Protein AF-A0A060WI69-F1 (afdb_monomer_lite)

Foldseek 3Di:
DDPDDPQDLLNVLLVLQVVQVVPPPQKHFLVCQLVSCVVSVHDRPPPPPSVVVCCQQCVVPPRMGGSVSVCCVPPVPVVVVVCPPPVVVVVVVVVVVVVVVVVDDQKDKDWDFQPDPVSCPVVDTDIWIKMKGQPVDDDPVQDDDDAPVNVVCCVVRVRIGIGTPDPDDGHDD

pLDDT: mean 79.45, std 14.18, range [36.69, 94.31]

Organism: Oncorhynchus mykiss (NCBI:txid8022)

Sequence (173 aa):
MCLVAPESPSEQARRVFQTFDPEDNGFIPDSLLEEVMKALDLVSEPEYYVSLMKSKLDPEGLGIVLLAPFLLEFFPDQTGTLWQGTMAEEWESERQRERKDTGIPDSFPVYHYNGLKQSNHNERVEYVQGTALVLGLEDPMVRTDDTPVKRCLQTKWPYIELLWNTDRSPSLN

InterPro domains:
  IPR011992 EF-hand domain pair [SSF47473] (7-70)
  IPR039785 Deubiquitinating enzyme MINDY-3/4 [PTHR12473] (4-172)

Radius of gyration: 25.39 Å; chains: 1; bounding box: 58×46×64 Å

Secondary structure (DSSP, 8-state):
----PPPPHHHHHHHHHHHT-TT--SEEEGGGHHHHHHHTT----TTTHHHHHHHHH-TT--SEEEHHHHHHHH-HHHHHHHIIIIIHHHHHHHHHHHHHHTT--SEEEEEEE--STTT-TTSS--EEEEEEEE-SS--GGG-----HHHHHHHTT-TTEEEEESSSSPPPP-

Structure (mmCIF, N/CA/C/O backbone):
data_AF-A0A060WI69-F1
#
_entry.id   AF-A0A060WI69-F1
#
loop_
_atom_site.group_PDB
_atom_site.id
_atom_site.type_symbol
_atom_site.label_atom_id
_atom_site.label_alt_id
_atom_site.label_comp_id
_atom_site.label_asym_id
_atom_site.label_entity_id
_atom_site.label_seq_id
_atom_site.pdbx_PDB_ins_code
_atom_site.Cartn_x
_atom_site.Cartn_y
_atom_site.Cartn_z
_atom_site.occupancy
_atom_site.B_iso_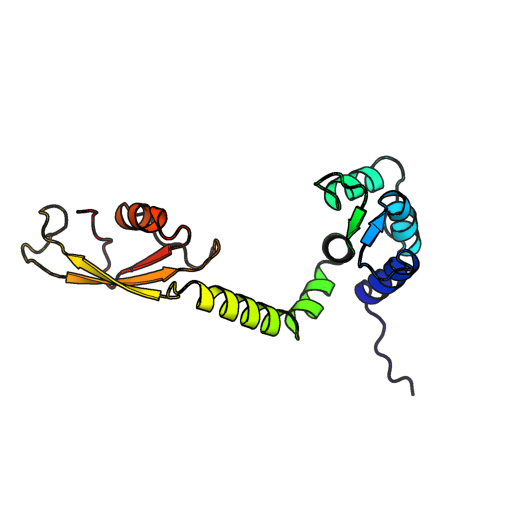or_equiv
_atom_site.auth_seq_id
_atom_site.auth_comp_id
_atom_site.auth_asym_id
_atom_site.auth_atom_id
_atom_site.pdbx_PDB_model_num
ATOM 1 N N . MET A 1 1 ? -22.178 -33.577 27.569 1.00 36.69 1 MET A N 1
ATOM 2 C CA . MET A 1 1 ? -21.157 -33.374 26.522 1.00 36.69 1 MET A CA 1
ATOM 3 C C . MET A 1 1 ? -21.429 -32.012 25.907 1.00 36.69 1 MET A C 1
ATOM 5 O O . MET A 1 1 ? -22.490 -31.856 25.323 1.00 36.69 1 MET A O 1
ATOM 9 N N . CYS A 1 2 ? -20.562 -31.020 26.131 1.00 42.59 2 CYS A N 1
ATOM 10 C CA . CYS A 1 2 ? -20.697 -29.689 25.529 1.00 42.59 2 CYS A CA 1
ATOM 11 C C . CYS A 1 2 ? -19.874 -29.654 24.238 1.00 42.59 2 CYS A C 1
ATOM 13 O O . CYS A 1 2 ? -18.663 -29.839 24.285 1.00 42.59 2 CYS A O 1
ATOM 15 N N . LEU A 1 3 ? -20.546 -29.461 23.103 1.00 50.91 3 LEU A N 1
ATOM 16 C CA . LEU A 1 3 ? -19.960 -29.310 21.765 1.00 50.91 3 LEU A CA 1
ATOM 17 C C . LEU A 1 3 ? -19.771 -27.823 21.430 1.00 50.91 3 LEU A C 1
ATOM 19 O O . LEU A 1 3 ? -20.176 -27.367 20.368 1.00 50.91 3 LEU A O 1
ATOM 23 N N . VAL A 1 4 ? -19.235 -27.044 22.366 1.00 45.97 4 VAL A N 1
ATOM 24 C CA . VAL A 1 4 ? -19.003 -25.613 22.152 1.00 45.97 4 VAL A CA 1
ATOM 25 C C . VAL A 1 4 ? -17.554 -25.349 22.519 1.00 45.97 4 VAL A C 1
ATOM 27 O O . VAL A 1 4 ? -17.163 -25.542 23.671 1.00 45.97 4 VAL A O 1
ATOM 30 N N . ALA A 1 5 ? -16.745 -25.009 21.514 1.00 54.88 5 ALA A N 1
ATOM 31 C CA . ALA A 1 5 ? -15.417 -24.463 21.747 1.00 54.88 5 ALA A CA 1
ATOM 32 C C . ALA A 1 5 ? -15.561 -23.182 22.591 1.00 54.88 5 ALA A C 1
ATOM 34 O O . ALA A 1 5 ? -16.569 -22.490 22.448 1.00 54.88 5 ALA A O 1
ATOM 35 N N . PRO A 1 6 ? -14.625 -22.880 23.505 1.00 64.00 6 PRO A N 1
ATOM 36 C CA . PRO A 1 6 ? -14.682 -21.627 24.249 1.00 64.00 6 PRO A CA 1
ATOM 37 C C . PRO A 1 6 ? -14.687 -20.451 23.262 1.00 64.00 6 PRO A C 1
ATOM 39 O O . PRO A 1 6 ? -13.866 -20.428 22.348 1.00 64.00 6 PRO A O 1
ATOM 42 N N . GLU A 1 7 ? -15.629 -19.524 23.448 1.00 70.69 7 GLU A N 1
ATOM 43 C CA . GLU A 1 7 ? -15.751 -18.288 22.663 1.00 70.69 7 GLU A CA 1
ATOM 44 C C . GLU A 1 7 ? -14.415 -17.534 22.695 1.00 70.69 7 GLU A C 1
ATOM 46 O O . GLU A 1 7 ? -13.802 -17.394 23.761 1.00 70.69 7 GLU A O 1
ATOM 51 N N . SER A 1 8 ? -13.931 -17.086 21.536 1.00 81.12 8 SER A N 1
ATOM 52 C CA . SER A 1 8 ? -12.710 -16.285 21.493 1.00 81.12 8 SER A CA 1
ATOM 53 C C . SER A 1 8 ? -12.961 -14.891 22.091 1.00 81.12 8 SER A C 1
ATOM 55 O O . SER A 1 8 ? -14.077 -14.368 22.027 1.00 81.12 8 SER A O 1
ATOM 57 N N . PRO A 1 9 ? -11.930 -14.223 22.637 1.00 82.62 9 PRO A N 1
ATOM 58 C CA . PRO A 1 9 ? -12.046 -12.827 23.060 1.00 82.62 9 PRO A CA 1
ATOM 59 C C . PRO A 1 9 ? -12.609 -11.883 21.980 1.00 82.62 9 PRO A C 1
ATOM 61 O O . PRO A 1 9 ? -13.381 -10.985 22.308 1.00 82.62 9 PRO A O 1
ATOM 64 N N . SER A 1 10 ? -12.304 -12.107 20.697 1.00 82.25 10 SER A N 1
ATOM 65 C CA . SER A 1 10 ? -12.863 -11.344 19.572 1.00 82.25 10 SER A CA 1
ATOM 66 C C . SER A 1 10 ? -14.343 -11.639 19.303 1.00 82.25 10 SER A C 1
ATOM 68 O O . SER A 1 10 ? -15.093 -10.724 18.959 1.00 82.25 10 SER A O 1
ATOM 70 N N . GLU A 1 11 ? -14.792 -12.883 19.483 1.00 84.75 11 GLU A N 1
ATOM 71 C CA . GLU A 1 11 ? -16.206 -13.262 19.381 1.00 84.75 11 GLU A CA 1
ATOM 72 C C . GLU A 1 11 ? -17.018 -12.634 20.519 1.00 84.75 11 GLU A C 1
ATOM 74 O O . GLU A 1 11 ? -18.055 -12.014 20.267 1.00 84.75 11 GLU A O 1
ATOM 79 N N . GLN A 1 12 ? -16.486 -12.672 21.747 1.00 88.12 12 GLN A N 1
ATOM 80 C CA . GLN A 1 12 ? -17.074 -11.972 22.889 1.00 88.12 12 GLN A CA 1
ATOM 81 C C . GLN A 1 12 ? -17.138 -10.460 22.630 1.00 88.12 12 GLN A C 1
ATOM 83 O O . GLN A 1 12 ? -18.179 -9.843 22.866 1.00 88.12 12 GLN A O 1
ATOM 88 N N . ALA A 1 13 ? -16.059 -9.866 22.111 1.00 88.69 13 ALA A N 1
ATOM 89 C CA . ALA A 1 13 ? -16.002 -8.454 21.747 1.00 88.69 13 ALA A CA 1
ATOM 90 C C . ALA A 1 13 ? -17.060 -8.068 20.720 1.00 88.69 13 ALA A C 1
ATOM 92 O O . ALA A 1 13 ? -17.783 -7.093 20.922 1.00 88.69 13 ALA A O 1
ATOM 93 N N . ARG A 1 14 ? -17.218 -8.873 19.668 1.00 88.50 14 ARG A N 1
ATOM 94 C CA . ARG A 1 14 ? -18.261 -8.683 18.662 1.00 88.50 14 ARG A CA 1
ATOM 95 C C . ARG A 1 14 ? -19.657 -8.769 19.269 1.00 88.50 14 ARG A C 1
ATOM 97 O O . ARG A 1 14 ? -20.479 -7.902 18.993 1.00 88.50 14 ARG A O 1
ATOM 104 N N . ARG A 1 15 ? -19.924 -9.769 20.112 1.00 89.12 15 ARG A N 1
ATOM 105 C CA . ARG A 1 15 ? -21.232 -9.933 20.762 1.00 89.12 15 ARG A CA 1
ATOM 106 C C . ARG A 1 15 ? -21.571 -8.748 21.663 1.00 89.12 15 ARG A C 1
ATOM 108 O O . ARG A 1 15 ? -22.701 -8.261 21.644 1.00 89.12 15 ARG A O 1
ATOM 115 N N . VAL A 1 16 ? -20.606 -8.289 22.461 1.00 91.69 16 VAL A N 1
ATOM 116 C CA . VAL A 1 16 ? -20.798 -7.113 23.315 1.00 91.69 16 VAL A CA 1
ATOM 117 C C . VAL A 1 16 ? -21.054 -5.893 22.446 1.00 91.69 16 VAL A C 1
ATOM 119 O O . VAL A 1 16 ? -22.060 -5.236 22.660 1.00 91.69 16 VAL A O 1
ATOM 122 N N . PHE A 1 17 ? -20.238 -5.646 21.421 1.00 92.12 17 PHE A N 1
ATOM 123 C CA . PHE A 1 17 ? -20.415 -4.522 20.500 1.00 92.12 17 PHE A CA 1
ATOM 124 C C . PHE A 1 17 ? -21.802 -4.522 19.837 1.00 92.12 17 PHE A C 1
ATOM 126 O O . PHE A 1 17 ? -22.483 -3.503 19.849 1.00 92.12 17 PHE A O 1
ATOM 133 N N . GLN A 1 18 ? -22.271 -5.677 19.353 1.00 90.06 18 GLN A N 1
ATOM 134 C CA . GLN A 1 18 ? -23.611 -5.837 18.768 1.00 90.06 18 GLN A CA 1
ATOM 135 C C . GLN A 1 18 ? -24.747 -5.559 19.763 1.00 90.06 18 GLN A C 1
ATOM 137 O O . GLN A 1 18 ? -25.842 -5.189 19.361 1.00 90.06 18 GLN A O 1
ATOM 142 N N . THR A 1 19 ? -24.505 -5.676 21.072 1.00 92.38 19 THR A N 1
ATOM 143 C CA . THR A 1 19 ? -25.503 -5.284 22.085 1.00 92.38 19 THR A CA 1
ATOM 144 C C . THR A 1 19 ? -25.741 -3.765 22.093 1.00 92.38 19 THR A C 1
ATOM 146 O O . THR A 1 19 ? -26.809 -3.317 22.506 1.00 92.38 19 THR A O 1
ATOM 149 N N . PHE A 1 20 ? -24.776 -2.977 21.604 1.00 91.25 20 PHE A N 1
ATOM 150 C CA . PHE A 1 20 ? -24.854 -1.518 21.469 1.00 91.25 20 PHE A CA 1
ATOM 151 C C . PHE A 1 20 ? -25.215 -1.057 20.044 1.00 91.25 20 PHE A C 1
ATOM 153 O O . PHE A 1 20 ? -25.391 0.140 19.825 1.00 91.25 20 PHE A O 1
ATOM 160 N N . ASP A 1 21 ? -25.373 -1.992 19.102 1.00 91.00 21 ASP A N 1
ATOM 161 C CA . ASP A 1 21 ? -25.814 -1.765 17.721 1.00 91.00 21 ASP A CA 1
ATOM 162 C C . ASP A 1 21 ? -27.134 -2.522 17.468 1.00 91.00 21 ASP A C 1
ATOM 164 O O . ASP A 1 21 ? -27.139 -3.609 16.884 1.00 91.00 21 ASP A O 1
ATOM 168 N N . PRO A 1 22 ? -28.281 -1.994 17.941 1.00 86.62 22 PRO A N 1
ATOM 169 C CA . PRO A 1 22 ? -29.571 -2.675 17.823 1.00 86.62 22 PRO A CA 1
ATOM 170 C C . PRO A 1 22 ? -30.059 -2.819 16.375 1.00 86.62 22 PRO A C 1
ATOM 172 O O . PRO A 1 22 ? -30.995 -3.580 16.126 1.00 86.62 22 PRO A O 1
ATOM 175 N N . GLU A 1 23 ? -29.466 -2.077 15.439 1.00 84.75 23 GLU A N 1
ATOM 176 C CA . GLU A 1 23 ? -29.813 -2.096 14.019 1.00 84.75 23 GLU A CA 1
ATOM 177 C C . GLU A 1 23 ? -28.916 -3.047 13.203 1.00 84.75 23 GLU A C 1
ATOM 179 O O . GLU A 1 23 ? -29.198 -3.265 12.027 1.00 84.75 23 GLU A O 1
ATOM 184 N N . ASP A 1 24 ? -27.888 -3.650 13.822 1.00 85.88 24 ASP A N 1
ATOM 185 C CA . ASP A 1 24 ? -26.874 -4.510 13.180 1.00 85.88 24 ASP A CA 1
ATOM 186 C C . ASP A 1 24 ? -26.244 -3.845 11.940 1.00 85.88 24 ASP A C 1
ATOM 188 O O . ASP A 1 24 ? -25.958 -4.482 10.924 1.00 85.88 24 ASP A O 1
ATOM 192 N N . ASN A 1 25 ? -26.030 -2.529 12.022 1.00 85.81 25 ASN A N 1
ATOM 193 C CA . ASN A 1 25 ? -25.435 -1.734 10.950 1.00 85.81 25 ASN A CA 1
ATOM 194 C C . ASN A 1 25 ? -23.899 -1.875 10.886 1.00 85.81 25 ASN A C 1
ATOM 196 O O . ASN A 1 25 ? -23.264 -1.384 9.950 1.00 85.81 25 ASN A O 1
ATOM 200 N N . GLY A 1 26 ? -23.282 -2.515 11.881 1.00 86.94 26 GLY A N 1
ATOM 201 C CA . GLY A 1 26 ? -21.838 -2.716 11.990 1.00 86.94 26 GLY A CA 1
ATOM 202 C C . GLY A 1 26 ? -21.084 -1.535 12.607 1.00 86.94 26 GLY A C 1
ATOM 203 O O . GLY A 1 26 ? -19.851 -1.486 12.515 1.00 86.94 26 GLY A O 1
ATOM 204 N N . PHE A 1 27 ? -21.790 -0.591 13.234 1.00 93.69 27 PHE A N 1
ATOM 205 C CA . PHE A 1 27 ? -21.198 0.582 13.873 1.00 93.69 27 PHE A CA 1
ATOM 206 C C . PHE A 1 27 ? -21.999 1.057 15.084 1.00 93.69 27 PHE A C 1
ATOM 208 O O . PHE A 1 27 ? -23.200 0.833 15.186 1.00 93.69 27 PHE A O 1
ATOM 215 N N . ILE A 1 28 ? -21.323 1.765 15.986 1.00 94.31 28 ILE A N 1
ATOM 216 C CA . ILE A 1 28 ? -21.931 2.442 17.137 1.00 94.31 28 ILE A CA 1
ATOM 217 C C . ILE A 1 28 ? -21.517 3.914 17.145 1.00 94.31 28 ILE A C 1
ATOM 219 O O . ILE A 1 28 ? -20.447 4.244 16.635 1.00 94.31 28 ILE A O 1
ATOM 223 N N . PRO A 1 29 ? -22.304 4.823 17.733 1.00 93.50 29 PRO A N 1
ATOM 224 C CA . PRO A 1 29 ? -21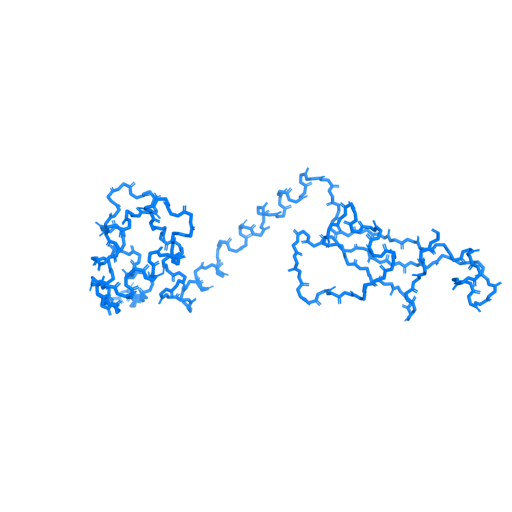.842 6.180 17.994 1.00 93.50 29 PRO A CA 1
ATOM 225 C C . PRO A 1 29 ? -20.655 6.192 18.970 1.00 93.50 29 PRO A C 1
ATOM 227 O O . PRO A 1 29 ? -20.574 5.384 19.899 1.00 93.50 29 PRO A O 1
ATOM 230 N N . ASP A 1 30 ? -19.745 7.150 18.795 1.00 91.94 30 ASP A N 1
ATOM 231 C CA . ASP A 1 30 ? -18.540 7.312 19.621 1.00 91.94 30 ASP A CA 1
ATOM 232 C C . ASP A 1 30 ? -18.851 7.511 21.120 1.00 91.94 30 ASP A C 1
ATOM 234 O O . ASP A 1 30 ? -18.030 7.209 21.990 1.00 91.94 30 ASP A O 1
ATOM 238 N N . SER A 1 31 ? -20.044 8.013 21.439 1.00 91.19 31 SER A N 1
ATOM 239 C CA . SER A 1 31 ? -20.561 8.176 22.797 1.00 91.19 31 SER A CA 1
ATOM 240 C C . SER A 1 31 ? -20.687 6.849 23.548 1.00 91.19 31 SER A C 1
ATOM 242 O O . SER A 1 31 ? -20.530 6.842 24.766 1.00 91.19 31 SER A O 1
ATOM 244 N N . LEU A 1 32 ? -20.893 5.734 22.839 1.00 92.75 32 LEU A N 1
ATOM 245 C CA . LEU A 1 32 ? -21.027 4.394 23.419 1.00 92.75 32 LEU A CA 1
ATOM 246 C C . LEU A 1 32 ? -19.696 3.641 23.524 1.00 92.75 32 LEU A C 1
ATOM 248 O O . LEU A 1 32 ? -19.638 2.595 24.170 1.00 92.75 32 LEU A O 1
ATOM 252 N N . LEU A 1 33 ? -18.610 4.166 22.943 1.00 91.50 33 LEU A N 1
ATOM 253 C CA . LEU A 1 33 ? -17.302 3.502 22.960 1.00 91.50 33 LEU A CA 1
ATOM 254 C C . LEU A 1 33 ? -16.812 3.228 24.391 1.00 91.50 33 LEU A C 1
ATOM 256 O O . LEU A 1 33 ? -16.291 2.152 24.671 1.00 91.50 33 LEU A O 1
ATOM 260 N N . GLU A 1 34 ? -17.006 4.179 25.307 1.00 91.00 34 GLU A N 1
ATOM 261 C CA . GLU A 1 34 ? -16.609 4.014 26.709 1.00 91.00 34 GLU A CA 1
ATOM 262 C C . GLU A 1 34 ? -17.353 2.852 27.381 1.00 91.00 34 GLU A C 1
ATOM 264 O O . GLU A 1 34 ? -16.750 2.060 28.106 1.00 91.00 34 GLU A O 1
ATOM 269 N N . GLU A 1 35 ? -18.657 2.729 27.128 1.00 91.00 35 GLU A N 1
ATOM 270 C CA . GLU A 1 35 ? -19.492 1.669 27.696 1.00 91.00 35 GLU A CA 1
ATOM 271 C C . GLU A 1 35 ? -19.111 0.297 27.137 1.00 91.00 35 GLU A C 1
ATOM 273 O O . GLU A 1 35 ? -19.004 -0.665 27.898 1.00 91.00 35 GLU A O 1
ATOM 278 N N . VAL A 1 36 ? -18.816 0.218 25.836 1.00 91.81 36 VAL A N 1
ATOM 279 C CA . VAL A 1 36 ? -18.329 -1.005 25.182 1.00 91.81 36 VAL A CA 1
ATOM 280 C C . VAL A 1 36 ? -16.982 -1.439 25.750 1.00 91.81 36 VAL A C 1
ATOM 282 O O . VAL A 1 36 ? -16.795 -2.613 26.070 1.00 91.81 36 VAL A O 1
ATOM 285 N N . MET A 1 37 ? -16.048 -0.503 25.923 1.00 90.19 37 MET A N 1
ATOM 286 C CA . MET A 1 37 ? -14.730 -0.798 26.485 1.00 90.19 37 MET A CA 1
ATOM 287 C C . MET A 1 37 ? -14.832 -1.275 27.937 1.00 90.19 37 MET A C 1
ATOM 289 O O . MET A 1 37 ? -14.192 -2.262 28.293 1.00 90.19 37 MET A O 1
ATOM 293 N N . LYS A 1 38 ? -15.702 -0.659 28.750 1.00 89.62 38 LYS A N 1
ATOM 294 C CA . LYS A 1 38 ? -15.999 -1.128 30.115 1.00 89.62 38 LYS A CA 1
ATOM 295 C C . LYS A 1 38 ? -16.631 -2.517 30.131 1.00 89.62 38 LYS A C 1
ATOM 297 O O . LYS A 1 38 ? -16.248 -3.351 30.944 1.00 89.62 38 LYS A O 1
ATOM 302 N N . ALA A 1 39 ? -17.587 -2.778 29.241 1.00 89.88 39 ALA A N 1
ATOM 303 C CA . ALA A 1 39 ? -18.256 -4.073 29.145 1.00 89.88 39 ALA A CA 1
ATOM 304 C C . ALA A 1 39 ? -17.304 -5.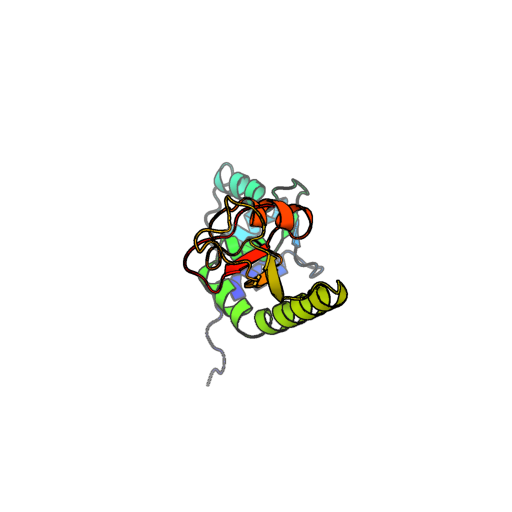205 28.716 1.00 89.88 39 ALA A C 1
ATOM 306 O O . ALA A 1 39 ? -17.560 -6.372 29.016 1.00 89.88 39 ALA A O 1
ATOM 307 N N . LEU A 1 40 ? -16.205 -4.860 28.041 1.00 88.88 40 LEU A N 1
ATOM 308 C CA . LEU A 1 40 ? -15.151 -5.783 27.625 1.00 88.88 40 LEU A CA 1
ATOM 309 C C . LEU A 1 40 ? -13.956 -5.848 28.575 1.00 88.88 40 LEU A C 1
ATOM 311 O O . LEU A 1 40 ? -12.981 -6.523 28.251 1.00 88.88 40 LEU A O 1
ATOM 315 N N . ASP A 1 41 ? -14.036 -5.184 29.731 1.00 86.31 41 ASP A N 1
ATOM 316 C CA . ASP A 1 41 ? -12.938 -5.091 30.702 1.00 86.31 41 ASP A CA 1
ATOM 317 C C . ASP A 1 41 ? -11.632 -4.559 30.069 1.00 86.31 41 ASP A C 1
ATOM 319 O O . ASP A 1 41 ? -10.518 -4.928 30.440 1.00 86.31 41 ASP A O 1
ATOM 323 N N . LEU A 1 42 ? -11.773 -3.687 29.063 1.00 86.06 42 LEU A N 1
ATOM 324 C CA . LEU A 1 42 ? -10.671 -2.973 28.424 1.00 86.06 42 LEU A CA 1
ATOM 325 C C . LEU A 1 42 ? -10.339 -1.708 29.225 1.00 86.06 42 LEU A C 1
ATOM 327 O O . LEU A 1 42 ? -11.169 -1.167 29.955 1.00 86.06 42 LEU A O 1
ATOM 331 N N . VAL A 1 43 ? -9.120 -1.188 29.053 1.00 80.94 43 VAL A N 1
ATOM 332 C CA . VAL A 1 43 ? -8.687 0.059 29.703 1.00 80.94 43 VAL A CA 1
ATOM 333 C C . VAL A 1 43 ? -9.626 1.196 29.294 1.00 80.94 43 VAL A C 1
ATOM 335 O O . VAL A 1 43 ? -9.648 1.578 28.133 1.00 80.94 43 VAL A O 1
ATOM 338 N N . SER A 1 44 ? -10.398 1.749 30.231 1.00 74.06 44 SER A N 1
ATOM 339 C CA . SER A 1 44 ? -11.439 2.750 29.950 1.00 74.06 44 SER A CA 1
ATOM 340 C C . SER A 1 44 ? -11.234 4.049 30.743 1.00 74.06 44 SER A C 1
ATOM 342 O O . SER A 1 44 ? -12.184 4.589 31.313 1.00 74.06 44 SER A O 1
ATOM 344 N N . GLU A 1 45 ? -9.993 4.532 30.859 1.00 75.50 45 GLU A N 1
ATOM 345 C CA . GLU A 1 45 ? -9.724 5.797 31.556 1.00 75.50 45 GLU A CA 1
ATOM 346 C C . GLU A 1 45 ? -10.387 6.973 30.804 1.00 75.50 45 GLU A C 1
ATOM 348 O O . GLU A 1 45 ? -10.045 7.221 29.639 1.00 75.50 45 GLU A O 1
ATOM 353 N N . PRO A 1 46 ? -11.339 7.685 31.445 1.00 62.78 46 PRO A N 1
ATOM 354 C CA . PRO A 1 46 ? -12.399 8.417 30.746 1.00 62.78 46 PRO A CA 1
ATOM 355 C C . PRO A 1 46 ? -11.928 9.655 29.976 1.00 62.78 46 PRO A C 1
ATOM 357 O O . PRO A 1 46 ? -12.555 10.037 28.994 1.00 62.78 46 PRO A O 1
ATOM 360 N N . GLU A 1 47 ? -10.817 10.280 30.366 1.00 69.25 47 GLU A N 1
ATOM 361 C CA . GLU A 1 47 ? -10.407 11.557 29.762 1.00 69.25 47 GLU A CA 1
ATOM 362 C C . GLU A 1 47 ? -9.296 11.409 28.717 1.00 69.25 47 GLU A C 1
ATOM 364 O O . GLU A 1 47 ? -9.285 12.135 27.724 1.00 69.25 47 GLU A O 1
ATOM 369 N N . TYR A 1 48 ? -8.377 10.455 28.897 1.00 77.19 48 TYR A N 1
ATOM 370 C CA . TYR A 1 48 ? -7.198 10.338 28.034 1.00 77.19 48 TYR A CA 1
ATOM 371 C C . TYR A 1 48 ? -7.285 9.164 27.056 1.00 77.19 48 TYR A C 1
ATOM 373 O O . TYR A 1 48 ? -7.140 9.353 25.848 1.00 77.19 48 TYR A O 1
ATOM 381 N N . TYR A 1 49 ? -7.552 7.954 27.552 1.00 81.94 49 TYR A N 1
ATOM 382 C CA . TYR A 1 49 ? -7.482 6.751 26.723 1.00 81.94 49 TYR A CA 1
ATOM 383 C C . TYR A 1 49 ? -8.694 6.611 25.800 1.00 81.94 49 TYR A C 1
ATOM 385 O O . TYR A 1 49 ? -8.534 6.336 24.614 1.00 81.94 49 TYR A O 1
ATOM 393 N N . VAL A 1 50 ? -9.902 6.878 26.309 1.00 84.88 50 VAL A N 1
ATOM 394 C CA . VAL A 1 50 ? -11.122 6.842 25.486 1.00 84.88 50 VAL A CA 1
ATOM 395 C C . VAL A 1 50 ? -11.053 7.895 24.378 1.00 84.88 50 VAL A C 1
ATOM 397 O O . VAL A 1 50 ? -11.319 7.581 23.224 1.00 84.88 50 VAL A O 1
ATOM 400 N N . SER A 1 51 ? -10.628 9.123 24.695 1.00 85.12 51 SER A N 1
ATOM 401 C CA . SER A 1 51 ? -10.462 10.202 23.708 1.00 85.12 51 SER A CA 1
ATOM 402 C C . SER A 1 51 ? -9.438 9.846 22.620 1.00 85.12 51 SER A C 1
ATOM 404 O O . SER A 1 51 ? -9.698 10.027 21.429 1.00 85.12 51 SER A O 1
ATOM 406 N N . LEU A 1 52 ? -8.305 9.248 23.011 1.00 86.31 52 LEU A N 1
ATOM 407 C CA . LEU A 1 52 ? -7.309 8.732 22.070 1.00 86.31 52 LEU A CA 1
ATOM 408 C C . LEU A 1 52 ? -7.896 7.649 21.153 1.00 86.31 52 LEU A C 1
ATOM 410 O O . LEU A 1 52 ? -7.663 7.678 19.945 1.00 86.31 52 LEU A O 1
ATOM 414 N N . MET A 1 53 ? -8.671 6.715 21.709 1.00 88.75 53 MET A N 1
ATOM 415 C CA . MET A 1 53 ? -9.281 5.632 20.936 1.00 88.75 53 MET A CA 1
ATOM 416 C C . MET A 1 53 ? -10.385 6.120 20.005 1.00 88.75 53 MET A C 1
ATOM 418 O O . MET A 1 53 ? -10.466 5.635 18.883 1.00 88.75 53 MET A O 1
ATOM 422 N N . LYS A 1 54 ? -11.159 7.138 20.393 1.00 89.31 54 LYS A N 1
ATOM 423 C CA . LYS A 1 54 ? -12.092 7.815 19.481 1.00 89.31 54 LYS A CA 1
ATOM 424 C C . LYS A 1 54 ? -11.359 8.384 18.273 1.00 89.31 54 LYS A C 1
ATOM 426 O O . LYS A 1 54 ? -11.719 8.083 17.146 1.00 89.31 54 LYS A O 1
ATOM 431 N N . SER A 1 55 ? -10.277 9.129 18.511 1.00 87.88 55 SER A N 1
ATOM 432 C CA . SER A 1 55 ? -9.475 9.717 17.433 1.00 87.88 55 SER A CA 1
ATOM 433 C C . SER A 1 55 ? -8.843 8.669 16.508 1.00 87.88 55 SER A C 1
ATOM 435 O O . SER A 1 55 ? -8.684 8.923 15.317 1.00 87.88 55 SER A O 1
ATOM 437 N N . LYS A 1 56 ? -8.485 7.494 17.042 1.00 86.44 56 LYS A N 1
ATOM 438 C CA . LYS A 1 56 ? -7.952 6.374 16.256 1.00 86.44 56 LYS A CA 1
ATOM 439 C C . LYS A 1 56 ? -9.015 5.622 15.455 1.00 86.44 56 LYS A C 1
ATOM 441 O O . LYS A 1 56 ? -8.749 5.241 14.320 1.00 86.44 56 LYS A O 1
ATOM 446 N N . LEU A 1 57 ? -10.168 5.351 16.063 1.00 90.44 57 LEU A N 1
ATOM 447 C CA . LEU A 1 57 ? -11.230 4.533 15.471 1.00 90.44 57 LEU A CA 1
ATOM 448 C C . LEU A 1 57 ? -12.116 5.327 14.506 1.00 90.44 57 LEU A C 1
ATOM 450 O O . LEU A 1 57 ? -12.739 4.729 13.633 1.00 90.44 57 LEU A O 1
ATOM 454 N N . ASP A 1 58 ? -12.134 6.651 14.650 1.00 90.81 58 ASP A N 1
ATOM 455 C CA . ASP A 1 58 ? -12.860 7.597 13.807 1.00 90.81 58 ASP A CA 1
ATOM 456 C C . ASP A 1 58 ? -11.927 8.734 13.341 1.00 90.81 58 ASP A C 1
ATOM 458 O O . ASP A 1 58 ? -12.028 9.875 13.805 1.00 90.81 58 ASP A O 1
ATOM 462 N N . PRO A 1 59 ? -10.970 8.448 12.437 1.00 84.38 59 PRO A N 1
ATOM 463 C CA . PRO A 1 59 ? -10.026 9.454 11.948 1.00 84.38 59 PRO A CA 1
ATOM 464 C C . PRO A 1 59 ? -10.706 10.565 11.132 1.00 84.38 59 PRO A C 1
ATOM 466 O O . PRO A 1 59 ? -10.138 11.645 10.972 1.00 84.38 59 PRO A O 1
ATOM 469 N N . GLU A 1 60 ? -11.908 10.305 10.612 1.00 85.75 60 GLU A N 1
ATOM 470 C CA . GLU A 1 60 ? -12.706 11.258 9.837 1.00 85.75 60 GLU A CA 1
ATOM 471 C C . GLU A 1 60 ? -13.602 12.143 10.722 1.00 85.75 60 GLU A C 1
ATOM 473 O O . GLU A 1 60 ? -14.140 13.141 10.240 1.00 85.75 60 GLU A O 1
ATOM 478 N N . GLY A 1 61 ? -13.725 11.831 12.018 1.00 88.31 61 GLY A N 1
ATOM 479 C CA . GLY A 1 61 ? -14.522 12.601 12.973 1.00 88.31 61 GLY A CA 1
ATOM 480 C C . GLY A 1 61 ? -16.024 12.563 12.681 1.00 88.31 61 GLY A C 1
ATOM 481 O O . GLY A 1 61 ? -16.721 13.556 12.901 1.00 88.31 61 GLY A O 1
ATOM 482 N N . LEU A 1 62 ? -16.518 11.444 12.153 1.00 88.88 62 LEU A N 1
ATOM 483 C CA . LEU A 1 62 ? -17.925 11.218 11.819 1.00 88.88 62 LEU A CA 1
ATOM 484 C C . LEU A 1 62 ? -18.812 10.994 13.057 1.00 88.88 62 LEU A C 1
ATOM 486 O O . LEU A 1 62 ? -20.038 11.020 12.950 1.00 88.88 62 LEU A O 1
ATOM 490 N N . GLY A 1 63 ? -18.210 10.775 14.226 1.00 91.94 63 GLY A N 1
ATOM 491 C CA . GLY A 1 63 ? -18.888 10.422 15.470 1.00 91.94 63 GLY A CA 1
ATOM 492 C C . GLY A 1 63 ? -19.319 8.956 15.527 1.00 91.94 63 GLY A C 1
ATOM 493 O O . GLY A 1 63 ? -20.222 8.624 16.296 1.00 91.94 63 GLY A O 1
ATOM 494 N N . ILE A 1 64 ? -18.711 8.079 14.721 1.00 92.62 64 ILE A N 1
ATOM 495 C CA . ILE A 1 64 ? -19.041 6.648 14.659 1.00 92.62 64 ILE A CA 1
ATOM 496 C C . ILE A 1 64 ? -17.798 5.780 14.838 1.00 92.62 64 ILE A C 1
ATOM 498 O O . ILE A 1 64 ? -16.724 6.082 14.336 1.00 92.62 64 ILE A O 1
ATOM 502 N N . VAL A 1 65 ? -17.963 4.655 15.522 1.00 92.25 65 VAL A N 1
ATOM 503 C CA . VAL A 1 65 ? -16.959 3.607 15.679 1.00 92.25 65 VAL A CA 1
ATOM 504 C C . VAL A 1 65 ? -17.443 2.380 14.927 1.00 92.25 65 VAL A C 1
ATOM 506 O O . VAL A 1 65 ? -18.522 1.858 15.201 1.00 92.25 65 VAL A O 1
ATOM 509 N N . LEU A 1 66 ? -16.635 1.906 13.985 1.00 90.25 66 LEU A N 1
ATOM 510 C CA . LEU A 1 66 ? -16.919 0.704 13.208 1.00 90.25 66 LEU A CA 1
ATOM 511 C C . LEU A 1 66 ? -16.434 -0.553 13.954 1.00 90.25 66 LEU A C 1
ATOM 513 O O . LEU A 1 66 ? -15.346 -0.559 14.537 1.00 90.25 66 LEU A O 1
ATOM 517 N N . LEU A 1 67 ? -17.195 -1.649 13.865 1.00 86.81 67 LEU A N 1
ATOM 518 C CA . LEU A 1 67 ? -16.852 -2.927 14.504 1.00 86.81 67 LEU A CA 1
ATOM 519 C C . LEU A 1 67 ? -15.494 -3.475 14.030 1.00 86.81 67 LEU A C 1
ATOM 521 O O . LEU A 1 67 ? -14.705 -3.967 14.834 1.00 86.81 67 LEU A O 1
ATOM 525 N N . ALA A 1 68 ? -15.208 -3.405 12.727 1.00 85.44 68 ALA A N 1
ATOM 526 C CA . ALA A 1 68 ? -13.987 -3.983 12.163 1.00 85.44 68 ALA A CA 1
ATOM 527 C C . ALA A 1 68 ? -12.698 -3.279 12.656 1.00 85.44 68 ALA A C 1
ATOM 529 O O . ALA A 1 68 ? -11.838 -3.970 13.203 1.00 85.44 68 ALA A O 1
ATOM 530 N N . PRO A 1 69 ? -12.558 -1.941 12.559 1.00 85.94 69 PRO A N 1
ATOM 531 C CA . PRO A 1 69 ? -11.473 -1.193 13.199 1.00 85.94 69 PRO A CA 1
ATOM 532 C C . PRO A 1 69 ? -11.369 -1.422 14.709 1.00 85.94 69 PRO A C 1
ATOM 534 O O . PRO A 1 69 ? -10.264 -1.586 15.217 1.00 85.94 69 PRO A O 1
ATOM 537 N N . PHE A 1 70 ? -12.501 -1.495 15.420 1.00 90.50 70 PHE A N 1
ATOM 538 C CA . PHE A 1 70 ? -12.514 -1.782 16.856 1.00 90.50 70 PHE A CA 1
ATOM 539 C C . PHE A 1 70 ? -11.870 -3.143 17.168 1.00 90.50 70 PHE A C 1
ATOM 541 O O . PHE A 1 70 ? -10.961 -3.234 17.991 1.00 90.50 70 PHE A O 1
ATOM 548 N N . LEU A 1 71 ? -12.287 -4.205 16.474 1.00 88.19 71 LEU A N 1
ATOM 549 C CA . LEU A 1 71 ? -11.720 -5.540 16.675 1.00 88.19 71 LEU A CA 1
ATOM 550 C C . LEU A 1 71 ? -10.239 -5.614 16.279 1.00 88.19 71 LEU A C 1
ATOM 552 O O . LEU A 1 71 ? -9.482 -6.332 16.925 1.00 88.19 71 LEU A O 1
ATOM 556 N N . LEU A 1 72 ? -9.816 -4.884 15.244 1.00 85.25 72 LEU A N 1
ATOM 557 C CA . LEU A 1 72 ? -8.412 -4.827 14.827 1.00 85.25 72 LEU A CA 1
ATOM 558 C C . LEU A 1 72 ? -7.524 -4.137 15.870 1.00 85.25 72 LEU A C 1
ATOM 560 O O . LEU A 1 72 ? -6.429 -4.623 16.140 1.00 85.25 72 LEU A O 1
ATOM 564 N N . GLU A 1 73 ? -7.991 -3.039 16.468 1.00 87.19 73 GLU A N 1
ATOM 565 C CA . GLU A 1 73 ? -7.215 -2.279 17.457 1.00 87.19 73 GLU A CA 1
ATOM 566 C C . GLU A 1 73 ? -7.090 -3.034 18.791 1.00 87.19 73 GLU A C 1
ATOM 568 O O . GLU A 1 73 ? -6.014 -3.051 19.387 1.00 87.19 73 GLU A O 1
ATOM 573 N N . PHE A 1 74 ? -8.161 -3.690 19.258 1.00 86.94 74 PHE A N 1
ATOM 574 C CA . PHE A 1 74 ? -8.175 -4.355 20.570 1.00 86.94 74 PHE A CA 1
ATOM 575 C C . PHE A 1 74 ? -7.868 -5.861 20.527 1.00 86.94 74 PHE A C 1
ATOM 577 O O . PHE A 1 74 ? -7.422 -6.418 21.530 1.00 86.94 74 PHE A O 1
ATOM 584 N N . PHE A 1 75 ? -8.075 -6.531 19.386 1.00 86.88 75 PHE A N 1
ATOM 585 C CA . PHE A 1 75 ? -7.906 -7.985 19.227 1.00 86.88 75 PHE A CA 1
ATOM 586 C C . PHE A 1 75 ? -7.172 -8.362 17.916 1.00 86.88 75 PHE A C 1
ATOM 588 O O . PHE A 1 75 ? -7.675 -9.175 17.125 1.00 86.88 75 PHE A O 1
ATOM 595 N N . PRO A 1 76 ? -5.964 -7.820 17.661 1.00 76.75 76 PRO A N 1
ATOM 596 C CA . PRO A 1 76 ? -5.256 -7.988 16.386 1.00 76.75 76 PRO A CA 1
ATOM 597 C C . PRO A 1 76 ? -4.930 -9.455 16.053 1.00 76.75 76 PRO A C 1
ATOM 599 O O . PRO A 1 76 ? -5.087 -9.885 14.912 1.00 76.75 76 PRO A O 1
ATOM 602 N N . ASP A 1 77 ? -4.564 -10.262 17.051 1.00 72.06 77 ASP A N 1
ATOM 603 C CA . ASP A 1 77 ? -4.143 -11.658 16.842 1.00 72.06 77 ASP A CA 1
ATOM 604 C C . ASP A 1 77 ? -5.305 -12.612 16.501 1.00 72.06 77 ASP A C 1
ATOM 606 O O . ASP A 1 77 ? -5.088 -13.724 16.018 1.00 72.06 77 ASP A O 1
ATOM 610 N N . GLN A 1 78 ? -6.551 -12.191 16.747 1.00 65.88 78 GLN A N 1
ATOM 611 C CA . GLN A 1 78 ? -7.752 -13.028 16.598 1.00 65.88 78 GLN A CA 1
ATOM 612 C C . GLN A 1 78 ? -8.633 -12.619 15.418 1.00 65.88 78 GLN A C 1
ATOM 614 O O . GLN A 1 78 ? -9.505 -13.374 14.992 1.00 65.88 78 GLN A O 1
ATOM 619 N N . THR A 1 79 ? -8.410 -11.429 14.869 1.00 54.25 79 THR A N 1
ATOM 620 C CA . THR A 1 79 ? -9.016 -11.009 13.603 1.00 54.25 79 THR A CA 1
ATOM 621 C C . THR A 1 79 ? -8.287 -11.652 12.425 1.00 54.25 79 THR A C 1
ATOM 623 O O . THR A 1 79 ? -8.939 -12.111 11.488 1.00 54.25 79 THR A O 1
ATOM 626 N N . GLY A 1 80 ? -6.959 -11.801 12.502 1.00 50.75 80 GLY A N 1
ATOM 627 C CA . GLY A 1 80 ? -6.151 -12.441 11.458 1.00 50.75 80 GLY A CA 1
ATOM 628 C C . GLY A 1 80 ? -6.581 -13.872 11.110 1.00 50.75 80 GLY A C 1
ATOM 629 O O . GLY A 1 80 ? -6.489 -14.271 9.952 1.00 50.75 80 GLY A O 1
ATOM 630 N N . THR A 1 81 ? -7.123 -14.627 12.069 1.00 48.44 81 THR A N 1
ATOM 631 C CA . THR A 1 81 ? -7.598 -16.006 11.855 1.00 48.44 81 THR A CA 1
ATOM 632 C C . THR A 1 81 ? -8.995 -16.081 11.230 1.00 48.44 81 THR A C 1
ATOM 634 O O . THR A 1 81 ? -9.261 -17.016 10.478 1.00 48.44 81 THR A O 1
ATOM 637 N N . LEU A 1 82 ? -9.871 -15.095 11.468 1.00 47.66 82 LEU A N 1
ATOM 638 C CA . LEU A 1 82 ? -11.205 -15.041 10.850 1.00 47.66 82 LEU A CA 1
ATOM 639 C C . LEU A 1 82 ? -11.131 -14.606 9.374 1.00 47.66 82 LEU A C 1
ATOM 641 O O . LEU A 1 82 ? -11.884 -15.104 8.539 1.00 47.66 82 LEU A O 1
ATOM 645 N N . TRP A 1 83 ? -10.180 -13.725 9.037 1.00 48.25 83 TRP A N 1
ATOM 646 C CA . TRP A 1 83 ? -9.908 -13.316 7.654 1.00 48.25 83 TRP A CA 1
ATOM 647 C C . TRP A 1 83 ? -9.151 -14.379 6.849 1.00 48.25 83 TRP A C 1
ATOM 649 O O . TRP A 1 83 ? -9.289 -14.405 5.633 1.00 48.25 83 TRP A O 1
ATOM 659 N N . GLN A 1 84 ? -8.402 -15.283 7.489 1.00 45.00 84 GLN A N 1
ATOM 660 C CA . GLN A 1 84 ? -7.587 -16.290 6.789 1.00 45.00 84 GLN A CA 1
ATOM 661 C C . GLN A 1 84 ? -8.364 -17.491 6.228 1.00 45.00 84 GLN A C 1
ATOM 663 O O . GLN A 1 84 ? -7.805 -18.218 5.416 1.00 45.00 84 GLN A O 1
ATOM 668 N N . GLY A 1 85 ? -9.614 -17.732 6.641 1.00 47.34 85 GLY A N 1
ATOM 669 C CA . GLY A 1 85 ? -10.290 -19.001 6.327 1.00 47.34 85 GLY A CA 1
ATOM 670 C C . GLY A 1 85 ? -11.309 -18.990 5.185 1.00 47.34 85 GLY A C 1
ATOM 671 O O . GLY A 1 85 ? -11.509 -20.020 4.556 1.00 47.34 85 GLY A O 1
ATOM 672 N N . THR A 1 86 ? -12.005 -17.877 4.947 1.00 51.06 86 THR A N 1
ATOM 673 C CA . THR A 1 86 ? -13.152 -17.838 4.008 1.00 51.06 86 THR A CA 1
ATOM 674 C C . THR A 1 86 ? -13.235 -16.517 3.254 1.00 51.06 86 THR A C 1
ATOM 676 O O . THR A 1 86 ? -13.385 -16.501 2.037 1.00 51.06 86 THR A O 1
ATOM 679 N N . MET A 1 87 ? -13.038 -15.400 3.955 1.00 51.66 87 MET A N 1
ATOM 680 C CA . MET A 1 87 ? -13.176 -14.074 3.357 1.00 51.66 87 MET A CA 1
ATOM 681 C C . MET A 1 87 ? -11.934 -13.627 2.572 1.00 51.66 87 MET A C 1
ATOM 683 O O . MET A 1 87 ? -12.086 -12.883 1.614 1.00 51.66 87 MET A O 1
ATOM 687 N N . ALA A 1 88 ? -10.719 -14.091 2.908 1.00 53.75 88 ALA A N 1
ATOM 688 C CA . ALA A 1 88 ? -9.529 -13.803 2.097 1.00 53.75 88 ALA A CA 1
ATOM 689 C C . ALA A 1 88 ? -9.614 -14.421 0.696 1.00 53.75 88 ALA A C 1
ATOM 691 O O . ALA A 1 88 ? -9.299 -13.735 -0.267 1.00 53.75 88 ALA A O 1
ATOM 692 N N . GLU A 1 89 ? -10.085 -15.663 0.559 1.00 55.41 89 GLU A N 1
ATOM 693 C CA . GLU A 1 89 ? -10.202 -16.327 -0.748 1.00 55.41 89 GLU A CA 1
ATOM 694 C C . GLU A 1 89 ? -11.307 -15.699 -1.612 1.00 55.41 89 GLU A C 1
ATOM 696 O O . GLU A 1 89 ? -11.138 -15.533 -2.824 1.00 55.41 89 GLU A O 1
ATOM 701 N N . GLU A 1 90 ? -12.426 -15.303 -0.996 1.00 60.81 90 GLU A N 1
ATOM 702 C CA . GLU A 1 90 ? -13.529 -14.618 -1.677 1.00 60.81 90 GLU A CA 1
ATOM 703 C C . GLU A 1 90 ? -13.169 -13.176 -2.045 1.00 60.81 90 GLU A C 1
ATOM 705 O O . GLU A 1 90 ? -13.372 -12.787 -3.192 1.00 60.81 90 GLU A O 1
ATOM 710 N N . TRP A 1 91 ? -12.554 -12.403 -1.144 1.00 57.66 91 TRP A N 1
ATOM 711 C CA . TRP A 1 91 ? -12.073 -11.051 -1.448 1.00 57.66 91 TRP A CA 1
ATOM 712 C C . TRP A 1 91 ? -10.892 -11.042 -2.413 1.00 57.66 91 TRP A C 1
ATOM 714 O O . TRP A 1 91 ? -10.789 -10.126 -3.225 1.00 57.66 91 TRP A O 1
ATOM 724 N N . GLU A 1 92 ? -9.992 -12.026 -2.368 1.00 56.72 92 GLU A N 1
ATOM 725 C CA . GLU A 1 92 ? -8.987 -12.200 -3.417 1.00 56.72 92 GLU A CA 1
ATOM 726 C C . GLU A 1 92 ? -9.666 -12.537 -4.741 1.00 56.72 92 GLU A C 1
ATOM 728 O O . GLU A 1 92 ? -9.318 -11.940 -5.752 1.00 56.72 92 GLU A O 1
ATOM 733 N N . SER A 1 93 ? -10.685 -13.397 -4.753 1.00 57.62 93 SER A N 1
ATOM 734 C CA . SER A 1 93 ? -11.445 -13.722 -5.966 1.00 57.62 93 SER A CA 1
ATOM 735 C C . SER A 1 93 ? -12.247 -12.534 -6.516 1.00 57.62 93 SER A C 1
ATOM 737 O O . SER A 1 93 ? -12.305 -12.352 -7.734 1.00 57.62 93 SER A O 1
ATOM 739 N N . GLU A 1 94 ? -12.830 -11.694 -5.659 1.00 58.97 94 GLU A N 1
ATOM 740 C CA . GLU A 1 94 ? -13.523 -10.459 -6.040 1.00 58.97 94 GLU A CA 1
ATOM 741 C C . GLU A 1 94 ? -12.544 -9.379 -6.497 1.00 58.97 94 GLU A C 1
ATOM 743 O O . GLU A 1 94 ? -12.740 -8.823 -7.575 1.00 58.97 94 GLU A O 1
ATOM 748 N N . ARG A 1 95 ? -11.419 -9.166 -5.797 1.00 56.12 95 ARG A N 1
ATOM 749 C CA . ARG A 1 95 ? -10.339 -8.283 -6.279 1.00 56.12 95 ARG A CA 1
ATOM 750 C C . ARG A 1 95 ? -9.752 -8.764 -7.601 1.00 56.12 95 ARG A C 1
ATOM 752 O O . ARG A 1 95 ? -9.408 -7.945 -8.449 1.00 56.12 95 ARG A O 1
ATOM 759 N N . GLN A 1 96 ? -9.630 -10.074 -7.806 1.00 54.03 96 GLN A N 1
ATOM 760 C CA . GLN A 1 96 ? -9.199 -10.653 -9.081 1.00 54.03 96 GLN A CA 1
ATOM 761 C C . GLN A 1 96 ? -10.254 -10.461 -10.178 1.00 54.03 96 GLN A C 1
ATOM 763 O O . GLN A 1 96 ? -9.897 -10.236 -11.336 1.00 54.03 96 GLN A O 1
ATOM 768 N N . ARG A 1 97 ? -11.548 -10.496 -9.836 1.00 56.25 97 ARG A N 1
ATOM 769 C CA . ARG A 1 97 ? -12.657 -10.198 -10.755 1.00 56.25 97 ARG A CA 1
ATOM 770 C C . ARG A 1 97 ? -12.693 -8.713 -11.137 1.00 56.25 97 ARG A C 1
ATOM 772 O O . ARG A 1 97 ? -12.738 -8.420 -12.327 1.00 56.25 97 ARG A O 1
ATOM 779 N N . GLU A 1 98 ? -12.578 -7.798 -10.178 1.00 52.75 98 GLU A N 1
ATOM 780 C CA . GLU A 1 98 ? -12.507 -6.352 -10.434 1.00 52.75 98 GLU A CA 1
ATOM 781 C C . GLU A 1 98 ? -11.240 -5.966 -11.213 1.00 52.75 98 GLU A C 1
ATOM 783 O O . GLU A 1 98 ? -11.313 -5.186 -12.164 1.00 52.75 98 GLU A O 1
ATOM 788 N N . ARG A 1 99 ? -10.075 -6.562 -10.899 1.00 55.31 99 ARG A N 1
ATOM 789 C CA . ARG A 1 99 ? -8.841 -6.363 -11.687 1.00 55.31 99 ARG A CA 1
ATOM 790 C C . ARG A 1 99 ? -9.009 -6.847 -13.128 1.00 55.31 99 ARG A C 1
ATOM 792 O O . ARG A 1 99 ? -8.556 -6.155 -14.041 1.00 55.31 99 ARG A O 1
ATOM 799 N N . LYS A 1 100 ? -9.710 -7.965 -13.355 1.00 52.25 100 LYS A N 1
ATOM 800 C CA . LYS A 1 100 ? -10.010 -8.474 -14.706 1.00 52.25 100 LYS A CA 1
ATOM 801 C C . LYS A 1 100 ? -10.861 -7.518 -15.545 1.00 52.25 100 LYS A C 1
ATOM 803 O O . LYS A 1 100 ? -10.623 -7.432 -16.749 1.00 52.25 100 LYS A O 1
ATOM 808 N N . ASP A 1 101 ? -11.790 -6.783 -14.937 1.00 54.31 101 ASP A N 1
ATOM 809 C CA . ASP A 1 101 ? -12.675 -5.854 -15.659 1.00 54.31 101 ASP A CA 1
ATOM 810 C C . ASP A 1 101 ? -11.969 -4.570 -16.127 1.00 54.31 101 ASP A C 1
ATOM 812 O O . ASP A 1 101 ? -12.427 -3.917 -17.064 1.00 54.31 101 ASP A O 1
ATOM 816 N N . THR A 1 102 ? -10.798 -4.234 -15.571 1.00 60.03 102 THR A N 1
ATOM 817 C CA . THR A 1 102 ? -9.992 -3.095 -16.056 1.00 60.03 102 THR A CA 1
ATOM 818 C C . THR A 1 102 ? -9.327 -3.352 -17.415 1.00 60.03 102 THR A C 1
ATOM 820 O O . THR A 1 102 ? -8.832 -2.419 -18.050 1.00 60.03 102 THR A O 1
ATOM 823 N N . GLY A 1 103 ? -9.269 -4.615 -17.859 1.00 64.94 103 GLY A N 1
ATOM 824 C CA . GLY A 1 103 ? -8.526 -5.026 -19.053 1.00 64.94 103 GLY A CA 1
ATOM 825 C C . GLY A 1 103 ? -7.004 -4.868 -18.929 1.00 64.94 103 GLY A C 1
ATOM 826 O O . GLY A 1 103 ? -6.295 -5.015 -19.927 1.00 64.94 103 GLY A O 1
ATOM 827 N N . ILE A 1 104 ? -6.486 -4.560 -17.735 1.00 66.56 104 ILE A N 1
ATOM 828 C CA . ILE A 1 104 ? -5.052 -4.418 -17.480 1.00 66.56 104 ILE A CA 1
ATOM 829 C C . ILE A 1 104 ? -4.482 -5.809 -17.166 1.00 66.56 104 ILE A C 1
ATOM 831 O O . ILE A 1 104 ? -4.916 -6.437 -16.202 1.00 66.56 104 ILE A O 1
ATOM 835 N N . PRO A 1 105 ? -3.525 -6.320 -17.957 1.00 72.75 105 PRO A N 1
ATOM 836 C CA . PRO A 1 105 ? -2.932 -7.623 -17.690 1.00 72.75 105 PRO A CA 1
ATOM 837 C C . PRO A 1 105 ? -2.079 -7.599 -16.413 1.00 72.75 105 PRO A C 1
ATOM 839 O O . PRO A 1 105 ? -1.322 -6.655 -16.188 1.00 72.75 105 PRO A O 1
ATOM 842 N N . ASP A 1 106 ? -2.149 -8.682 -15.629 1.00 80.69 106 ASP A N 1
ATOM 843 C CA . ASP A 1 106 ? -1.315 -8.903 -14.432 1.00 80.69 106 ASP A CA 1
ATOM 844 C C . ASP A 1 106 ? 0.174 -8.855 -14.745 1.00 80.69 106 ASP A C 1
ATOM 846 O O . ASP A 1 106 ? 0.992 -8.399 -13.947 1.00 80.69 106 ASP A O 1
ATOM 850 N N . SER A 1 107 ? 0.521 -9.347 -15.930 1.00 88.88 107 SER A N 1
ATOM 851 C CA . SER A 1 107 ? 1.862 -9.259 -16.461 1.00 88.88 107 SER A CA 1
ATOM 852 C C . SER A 1 107 ? 1.858 -9.259 -17.977 1.00 88.88 107 SER A C 1
ATOM 854 O O . SER A 1 107 ? 0.946 -9.783 -18.620 1.00 88.88 107 S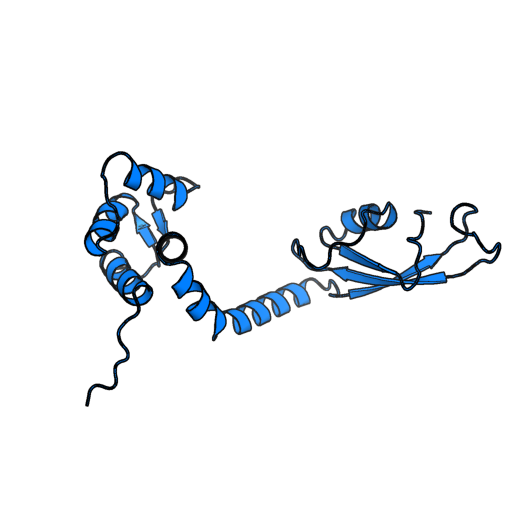ER A O 1
ATOM 856 N N . PHE A 1 108 ? 2.891 -8.667 -18.559 1.00 91.31 108 PHE A N 1
ATOM 857 C CA . PHE A 1 108 ? 3.097 -8.695 -19.999 1.00 91.31 108 PHE A CA 1
ATOM 858 C C . PHE A 1 108 ? 4.590 -8.708 -20.338 1.00 91.31 108 PHE A C 1
ATOM 860 O O . PHE A 1 108 ? 5.409 -8.176 -19.581 1.00 91.31 108 PHE A O 1
ATOM 867 N N . PRO A 1 109 ? 4.972 -9.318 -21.474 1.00 92.19 109 PRO A N 1
ATOM 868 C CA . PRO A 1 109 ? 6.350 -9.283 -21.928 1.00 92.19 109 PRO A CA 1
ATOM 869 C C . PRO A 1 109 ? 6.725 -7.860 -22.347 1.00 92.19 109 PRO A C 1
ATOM 871 O O . PRO A 1 109 ? 5.986 -7.190 -23.072 1.00 92.19 109 PRO A O 1
ATOM 874 N N . VAL A 1 110 ? 7.905 -7.419 -21.927 1.00 91.75 110 VAL A N 1
ATOM 875 C CA . VAL A 1 110 ? 8.507 -6.154 -22.349 1.00 91.75 110 VAL A CA 1
ATOM 876 C C . VAL A 1 110 ? 9.768 -6.465 -23.134 1.00 91.75 110 VAL A C 1
ATOM 878 O O . VAL A 1 110 ? 10.576 -7.292 -22.721 1.00 91.75 110 VAL A O 1
ATOM 881 N N . TYR A 1 111 ? 9.951 -5.785 -24.261 1.00 91.50 111 TYR A N 1
ATOM 882 C CA . TYR A 1 111 ? 11.172 -5.872 -25.051 1.00 91.50 111 TYR A CA 1
ATOM 883 C C . TYR A 1 111 ? 11.836 -4.504 -25.094 1.00 91.50 111 TYR A C 1
ATOM 885 O O . TYR A 1 111 ? 11.230 -3.526 -25.531 1.00 91.50 111 TYR A O 1
ATOM 893 N N . HIS A 1 112 ? 13.087 -4.434 -24.655 1.00 90.69 112 HIS A N 1
ATOM 894 C CA . HIS A 1 112 ? 13.913 -3.250 -24.810 1.00 90.69 112 HIS A CA 1
ATOM 895 C C . HIS A 1 112 ? 14.811 -3.394 -26.037 1.00 90.69 112 HIS A C 1
ATOM 897 O O . HIS A 1 112 ? 15.586 -4.339 -26.149 1.00 90.69 112 HIS A O 1
ATOM 903 N N . TYR A 1 113 ? 14.717 -2.425 -26.938 1.00 90.88 113 TYR A N 1
ATOM 904 C CA . TYR A 1 113 ? 15.590 -2.295 -28.097 1.00 90.88 113 TYR A CA 1
ATOM 905 C C . TYR A 1 113 ? 16.857 -1.520 -27.717 1.00 90.88 113 TYR A C 1
ATOM 907 O O . TYR A 1 113 ? 16.763 -0.346 -27.375 1.00 90.88 113 TYR A O 1
ATOM 915 N N . ASN A 1 114 ? 18.043 -2.118 -27.813 1.00 88.62 114 ASN A N 1
ATOM 916 C CA . ASN A 1 114 ? 19.291 -1.494 -27.350 1.00 88.62 114 ASN A CA 1
ATOM 917 C C . ASN A 1 114 ? 19.979 -0.569 -28.388 1.00 88.62 114 ASN A C 1
ATOM 919 O O . ASN A 1 114 ? 21.198 -0.438 -28.395 1.00 88.62 114 ASN A O 1
ATOM 923 N N . GLY A 1 115 ? 19.233 0.066 -29.299 1.00 85.12 115 GLY A N 1
ATOM 924 C CA . GLY A 1 115 ? 19.817 0.775 -30.450 1.00 85.12 115 GLY A CA 1
ATOM 925 C C . GLY A 1 115 ? 20.599 2.059 -30.143 1.00 85.12 115 GLY A C 1
ATOM 926 O O . GLY A 1 115 ? 21.218 2.619 -31.050 1.00 85.12 115 GLY A O 1
ATOM 927 N N . LEU A 1 116 ? 20.590 2.548 -28.901 1.00 84.25 116 LEU A N 1
ATOM 928 C CA . LEU A 1 116 ? 21.416 3.682 -28.493 1.00 84.25 116 LEU A CA 1
ATOM 929 C C . LEU A 1 116 ? 22.805 3.213 -28.055 1.00 84.25 116 LEU A C 1
ATOM 931 O O . LEU A 1 116 ? 22.961 2.187 -27.402 1.00 84.25 116 LEU A O 1
ATOM 935 N N . LYS A 1 117 ? 23.839 4.023 -28.322 1.00 81.19 117 LYS A N 1
ATOM 936 C CA . LYS A 1 117 ? 25.225 3.707 -27.917 1.00 81.19 117 LYS A CA 1
ATOM 937 C C . LYS A 1 117 ? 25.372 3.416 -26.417 1.00 81.19 117 LYS A C 1
ATOM 939 O O . LYS A 1 117 ? 26.216 2.623 -26.031 1.00 81.19 117 LYS A O 1
ATOM 944 N N . GLN A 1 118 ? 24.549 4.046 -25.580 1.00 80.44 118 GLN A N 1
ATOM 945 C CA . GLN A 1 118 ? 24.565 3.864 -24.125 1.00 80.44 118 GLN A CA 1
ATOM 946 C C . GLN A 1 118 ? 23.981 2.519 -23.648 1.00 80.44 118 GLN A C 1
ATOM 948 O O . GLN A 1 118 ? 24.288 2.093 -22.532 1.00 80.44 118 GLN A O 1
ATOM 953 N N . SER A 1 119 ? 23.161 1.860 -24.477 1.00 75.38 119 SER A N 1
ATOM 954 C CA . SER A 1 119 ? 22.573 0.533 -24.238 1.00 75.38 119 SER A CA 1
ATOM 955 C C . SER A 1 119 ? 23.219 -0.583 -25.069 1.00 75.38 119 SER A C 1
ATOM 957 O O . SER A 1 119 ? 23.004 -1.755 -24.770 1.00 75.38 119 SER A O 1
ATOM 959 N N . ASN A 1 120 ? 24.039 -0.243 -26.068 1.00 83.00 120 ASN A N 1
ATOM 960 C CA . ASN A 1 120 ? 24.696 -1.190 -26.969 1.00 83.00 120 ASN A CA 1
ATOM 961 C C . ASN A 1 120 ? 26.140 -1.539 -26.546 1.00 83.00 120 ASN A C 1
ATOM 963 O O . ASN A 1 120 ? 27.101 -1.182 -27.229 1.00 83.00 120 ASN A O 1
ATOM 967 N N . HIS A 1 121 ? 26.315 -2.231 -25.417 1.00 77.44 121 HIS A N 1
ATOM 968 C CA . HIS A 1 121 ? 27.649 -2.571 -24.882 1.00 77.44 121 HIS A CA 1
ATOM 969 C C . HIS A 1 121 ? 28.418 -3.590 -25.719 1.00 77.44 121 HIS A C 1
ATOM 971 O O . HIS A 1 121 ? 29.644 -3.573 -25.720 1.00 77.44 121 HIS A O 1
ATOM 977 N N . ASN A 1 122 ? 27.703 -4.453 -26.438 1.00 82.75 122 ASN A N 1
ATOM 978 C CA . ASN A 1 122 ? 28.290 -5.533 -27.233 1.00 82.75 122 ASN A CA 1
ATOM 979 C C . ASN A 1 122 ? 28.452 -5.154 -28.713 1.00 82.75 122 ASN A C 1
ATOM 981 O O . ASN A 1 122 ? 28.682 -6.030 -29.544 1.00 82.75 122 ASN A O 1
ATOM 985 N N . GLU A 1 123 ? 28.263 -3.871 -29.052 1.00 84.75 123 GLU A N 1
ATOM 986 C CA . GLU A 1 123 ? 28.274 -3.342 -30.425 1.00 84.75 123 GLU A CA 1
ATOM 987 C C . GLU A 1 123 ? 27.325 -4.088 -31.389 1.00 84.75 123 GLU A C 1
ATOM 989 O O . GLU A 1 123 ? 27.454 -4.009 -32.612 1.00 84.75 123 GLU A O 1
ATOM 994 N N . ARG A 1 124 ? 26.313 -4.773 -30.842 1.00 86.56 124 ARG A N 1
ATOM 995 C CA . ARG A 1 124 ? 25.304 -5.544 -31.563 1.00 86.56 124 ARG A CA 1
ATOM 996 C C . ARG A 1 124 ? 23.903 -5.140 -31.122 1.00 86.56 124 ARG A C 1
ATOM 998 O O . ARG A 1 124 ? 23.571 -5.139 -29.938 1.00 86.56 124 ARG A O 1
ATOM 1005 N N . VAL A 1 125 ? 23.075 -4.837 -32.117 1.00 88.25 125 VAL A N 1
ATOM 1006 C CA . VAL A 1 125 ? 21.667 -4.512 -31.904 1.00 88.25 125 VAL A CA 1
ATOM 1007 C C . VAL A 1 125 ? 20.898 -5.777 -31.536 1.00 88.25 125 VAL A C 1
ATOM 1009 O O . VAL A 1 125 ? 20.897 -6.755 -32.283 1.00 88.25 125 VAL A O 1
ATOM 1012 N N . GLU A 1 126 ? 20.245 -5.737 -30.385 1.00 87.44 126 GLU A N 1
ATOM 1013 C CA . GLU A 1 126 ? 19.530 -6.837 -29.761 1.00 87.44 126 GLU A CA 1
ATOM 1014 C C . GLU A 1 126 ? 18.263 -6.334 -29.068 1.00 87.44 126 GLU A C 1
ATOM 1016 O O . GLU A 1 126 ? 18.163 -5.184 -28.624 1.00 87.44 126 GLU A O 1
ATOM 1021 N N . TYR A 1 127 ? 17.294 -7.237 -28.950 1.00 88.94 127 TYR A N 1
ATOM 1022 C CA . TYR A 1 127 ? 16.146 -7.046 -28.081 1.00 88.94 127 TYR A CA 1
ATOM 1023 C C . TYR A 1 127 ? 16.384 -7.791 -26.778 1.00 88.94 127 TYR A C 1
ATOM 1025 O O . TYR A 1 127 ? 16.604 -9.002 -26.776 1.00 88.94 127 TYR A O 1
ATOM 1033 N N . VAL A 1 128 ? 16.300 -7.066 -25.671 1.00 89.31 128 VAL A N 1
ATOM 1034 C CA . VAL A 1 128 ? 16.320 -7.645 -24.332 1.00 89.31 128 VAL A CA 1
ATOM 1035 C C . VAL A 1 128 ? 14.884 -7.874 -23.895 1.00 89.31 128 VAL A C 1
ATOM 1037 O O . VAL A 1 128 ? 14.095 -6.932 -23.848 1.00 89.31 128 VAL A O 1
ATOM 1040 N N . GLN A 1 129 ? 14.543 -9.118 -23.573 1.00 92.69 129 GLN A N 1
ATOM 1041 C CA . GLN A 1 129 ? 13.235 -9.465 -23.028 1.00 92.69 129 GLN A CA 1
ATOM 1042 C C . GLN A 1 129 ? 13.222 -9.303 -21.502 1.00 92.69 129 GLN A C 1
ATOM 1044 O O . GLN A 1 129 ? 14.190 -9.628 -20.812 1.00 92.69 129 GLN A O 1
ATOM 1049 N N . GLY A 1 130 ? 12.099 -8.834 -20.979 1.00 92.62 130 GLY A N 1
ATOM 1050 C CA . GLY A 1 130 ? 11.760 -8.843 -19.567 1.00 92.62 130 GLY A CA 1
ATOM 1051 C C . GLY A 1 130 ? 10.269 -9.085 -19.363 1.00 92.62 130 GLY A C 1
ATOM 1052 O O . GLY A 1 130 ? 9.497 -9.207 -20.318 1.00 92.62 130 GLY A O 1
ATOM 1053 N N . THR A 1 131 ? 9.870 -9.137 -18.101 1.00 92.56 131 THR A N 1
ATOM 1054 C CA . THR A 1 131 ? 8.482 -9.282 -17.666 1.00 92.56 131 THR A CA 1
ATOM 1055 C C . THR A 1 131 ? 8.091 -8.052 -16.862 1.00 92.56 131 THR A C 1
ATOM 1057 O O . THR A 1 131 ? 8.766 -7.705 -15.894 1.00 92.56 131 THR A O 1
ATOM 1060 N N . ALA A 1 132 ? 7.008 -7.393 -17.267 1.00 91.88 132 ALA A N 1
ATOM 1061 C CA . ALA A 1 132 ? 6.341 -6.385 -16.458 1.00 91.88 132 ALA A CA 1
ATOM 1062 C C . ALA A 1 132 ? 5.282 -7.053 -15.585 1.00 91.88 132 ALA A C 1
ATOM 1064 O O . ALA A 1 132 ? 4.471 -7.807 -16.115 1.00 91.88 132 ALA A O 1
ATOM 1065 N N . LEU A 1 133 ? 5.274 -6.754 -14.289 1.00 90.25 133 LEU A N 1
ATOM 1066 C CA . LEU A 1 133 ? 4.257 -7.182 -13.327 1.00 90.25 133 LEU A CA 1
ATOM 1067 C C . LEU A 1 133 ? 3.469 -5.955 -12.862 1.00 90.25 133 LEU A C 1
ATOM 1069 O O . LEU A 1 133 ? 4.081 -4.993 -12.409 1.00 90.25 133 LEU A O 1
ATOM 1073 N N . VAL A 1 134 ? 2.139 -5.964 -12.963 1.00 88.50 134 VAL A N 1
ATOM 1074 C CA . VAL A 1 134 ? 1.274 -4.851 -12.529 1.00 88.50 134 VAL A CA 1
ATOM 1075 C C . VAL A 1 134 ? 0.543 -5.254 -11.253 1.00 88.50 134 VAL A C 1
ATOM 1077 O O . VAL A 1 134 ? -0.505 -5.888 -11.306 1.00 88.50 134 VAL A O 1
ATOM 1080 N N . LEU A 1 135 ? 1.078 -4.884 -10.090 1.00 79.31 135 LEU A N 1
ATOM 1081 C CA . LEU A 1 135 ? 0.652 -5.451 -8.800 1.00 79.31 135 LEU A CA 1
ATOM 1082 C C . LEU A 1 135 ? -0.638 -4.826 -8.236 1.00 79.31 135 LEU A C 1
ATOM 1084 O O . LEU A 1 135 ? -1.312 -5.425 -7.406 1.00 79.31 135 LEU A O 1
ATOM 1088 N N . GLY A 1 136 ? -1.031 -3.642 -8.716 1.00 71.31 136 GLY A N 1
ATOM 1089 C CA . GLY A 1 136 ? -2.256 -2.944 -8.291 1.00 71.31 136 GLY A CA 1
ATOM 1090 C C . GLY A 1 136 ? -2.185 -2.268 -6.913 1.00 71.31 136 GLY A C 1
ATOM 1091 O O . GLY A 1 136 ? -3.050 -1.457 -6.607 1.00 71.31 136 GLY A O 1
ATOM 1092 N N . LEU A 1 137 ? -1.149 -2.550 -6.122 1.00 68.19 137 LEU A N 1
ATOM 1093 C CA . LEU A 1 137 ? -0.854 -1.969 -4.809 1.00 68.19 137 LEU A CA 1
ATOM 1094 C C . LEU A 1 137 ? 0.657 -2.055 -4.529 1.00 68.19 137 LEU A C 1
ATOM 1096 O O . LEU A 1 137 ? 1.369 -2.782 -5.225 1.00 68.19 137 LEU A O 1
ATOM 1100 N N . GLU A 1 138 ? 1.163 -1.307 -3.543 1.00 65.31 138 GLU A N 1
ATOM 1101 C CA . GLU A 1 138 ? 2.579 -1.403 -3.158 1.00 65.31 138 GLU A CA 1
ATOM 1102 C C . GLU A 1 138 ? 2.869 -2.753 -2.486 1.00 65.31 138 GLU A C 1
ATOM 1104 O O . GLU A 1 138 ? 2.444 -2.988 -1.358 1.00 65.31 138 GLU A O 1
ATOM 1109 N N . ASP A 1 139 ? 3.626 -3.621 -3.163 1.00 66.94 139 ASP A N 1
ATOM 1110 C CA . ASP A 1 139 ? 4.132 -4.878 -2.604 1.00 66.94 139 ASP A CA 1
ATOM 1111 C C . ASP A 1 139 ? 5.625 -4.733 -2.230 1.00 66.94 139 ASP A C 1
ATOM 1113 O O . ASP A 1 139 ? 6.471 -4.552 -3.117 1.00 66.94 139 ASP A O 1
ATOM 1117 N N . PRO A 1 140 ? 5.992 -4.810 -0.935 1.00 64.75 140 PRO A N 1
ATOM 1118 C CA . PRO A 1 140 ? 7.382 -4.722 -0.494 1.00 64.75 140 PRO A CA 1
ATOM 1119 C C . PRO A 1 140 ? 8.287 -5.834 -1.041 1.00 64.75 140 PRO A C 1
ATOM 1121 O O . PRO A 1 140 ? 9.497 -5.626 -1.133 1.00 64.75 140 PRO A O 1
ATOM 1124 N N . MET A 1 141 ? 7.739 -7.006 -1.381 1.00 68.06 141 MET A N 1
ATOM 1125 C CA . MET A 1 141 ? 8.522 -8.190 -1.754 1.00 68.06 141 MET A CA 1
ATOM 1126 C C . MET A 1 141 ? 9.006 -8.177 -3.208 1.00 68.06 141 MET A C 1
ATOM 1128 O O . MET A 1 141 ? 9.954 -8.888 -3.533 1.00 68.06 141 MET A O 1
ATOM 1132 N N . VAL A 1 142 ? 8.388 -7.377 -4.082 1.00 67.44 142 VAL A N 1
ATOM 1133 C CA . VAL A 1 142 ? 8.627 -7.414 -5.541 1.00 67.44 142 VAL A CA 1
ATOM 1134 C C . VAL A 1 142 ? 9.332 -6.145 -6.044 1.00 67.44 142 VAL A C 1
ATOM 1136 O O . VAL A 1 142 ? 9.438 -5.916 -7.243 1.00 67.44 142 VAL A O 1
ATOM 1139 N N . ARG A 1 143 ? 9.855 -5.301 -5.147 1.00 75.19 143 ARG A N 1
ATOM 1140 C CA . ARG A 1 143 ? 10.515 -4.047 -5.537 1.00 75.19 143 ARG A CA 1
ATOM 1141 C C . ARG A 1 143 ? 11.834 -4.292 -6.273 1.00 75.19 143 ARG A C 1
ATOM 1143 O O . ARG A 1 143 ? 12.833 -4.680 -5.672 1.00 75.19 143 ARG A O 1
ATOM 1150 N N . THR A 1 144 ? 11.851 -3.976 -7.563 1.00 82.56 144 THR A N 1
ATOM 1151 C CA . THR A 1 144 ? 13.065 -3.881 -8.380 1.00 82.56 144 THR A CA 1
ATOM 1152 C C . THR A 1 144 ? 13.631 -2.463 -8.365 1.00 82.56 144 THR A C 1
ATOM 1154 O O . THR A 1 144 ? 12.937 -1.499 -8.017 1.00 82.56 144 THR A O 1
ATOM 1157 N N . ASP A 1 145 ? 14.874 -2.326 -8.832 1.00 83.00 145 ASP A N 1
ATOM 1158 C CA . ASP A 1 145 ? 15.565 -1.041 -8.943 1.00 83.00 145 ASP A CA 1
ATOM 1159 C C . ASP A 1 145 ? 14.735 0.030 -9.668 1.00 83.00 145 ASP A C 1
ATOM 1161 O O . ASP A 1 145 ? 14.037 -0.229 -10.659 1.00 83.00 145 ASP A O 1
ATOM 1165 N N . ASP A 1 146 ? 14.859 1.268 -9.188 1.00 84.56 146 ASP A N 1
ATOM 1166 C CA . ASP A 1 146 ? 14.205 2.438 -9.764 1.00 84.56 146 ASP A CA 1
ATOM 1167 C C . ASP A 1 146 ? 14.952 2.933 -11.014 1.00 84.56 146 ASP A C 1
ATOM 1169 O O . ASP A 1 146 ? 15.805 3.829 -10.983 1.00 84.56 146 ASP A O 1
ATOM 1173 N N . THR A 1 147 ? 14.655 2.283 -12.137 1.00 88.62 147 THR A N 1
ATOM 1174 C CA . THR A 1 147 ? 15.253 2.587 -13.440 1.00 88.62 147 THR A CA 1
ATOM 1175 C C . THR A 1 147 ? 14.473 3.684 -14.176 1.00 88.62 147 THR A C 1
ATOM 1177 O O . THR A 1 147 ? 13.254 3.787 -14.035 1.00 88.62 147 THR A O 1
ATOM 1180 N N . PRO A 1 148 ? 15.119 4.475 -15.055 1.00 89.19 148 PRO A N 1
ATOM 1181 C CA . PRO A 1 148 ? 14.414 5.443 -15.902 1.00 89.19 148 PRO A CA 1
ATOM 1182 C C . PRO A 1 148 ? 13.278 4.825 -16.737 1.00 89.19 148 PRO A C 1
ATOM 1184 O O . PRO A 1 148 ? 12.242 5.456 -16.935 1.00 89.19 148 PRO A O 1
ATOM 1187 N N . VAL A 1 149 ? 13.453 3.575 -17.186 1.00 90.12 149 VAL A N 1
ATOM 1188 C CA . VAL A 1 149 ? 12.420 2.809 -17.899 1.00 90.12 149 VAL A CA 1
ATOM 1189 C C . VAL A 1 149 ? 11.231 2.520 -16.982 1.00 90.12 149 VAL A C 1
ATOM 1191 O O . VAL A 1 149 ? 10.095 2.777 -17.375 1.00 90.12 149 VAL A O 1
ATOM 1194 N N . LYS A 1 150 ? 11.481 2.066 -15.746 1.00 90.44 150 LYS A N 1
ATOM 1195 C CA . LYS A 1 150 ? 10.437 1.831 -14.737 1.00 90.44 150 LYS A CA 1
ATOM 1196 C C . LYS A 1 150 ? 9.631 3.102 -14.466 1.00 90.44 150 LYS A C 1
ATOM 1198 O O . LYS A 1 150 ? 8.414 3.068 -14.621 1.00 90.44 150 LYS A O 1
ATOM 1203 N N . ARG A 1 151 ? 10.290 4.236 -14.197 1.00 90.38 151 ARG A N 1
ATOM 1204 C CA . ARG A 1 151 ? 9.609 5.530 -13.972 1.00 90.38 151 ARG A CA 1
ATOM 1205 C C . ARG A 1 151 ? 8.720 5.949 -15.136 1.00 90.38 151 ARG A C 1
ATOM 1207 O O . ARG A 1 151 ? 7.626 6.463 -14.926 1.00 90.38 151 ARG A O 1
ATOM 1214 N N . CYS A 1 152 ? 9.173 5.724 -16.369 1.00 91.38 152 CYS A N 1
ATOM 1215 C CA . CYS A 1 152 ? 8.375 6.022 -17.554 1.00 91.38 15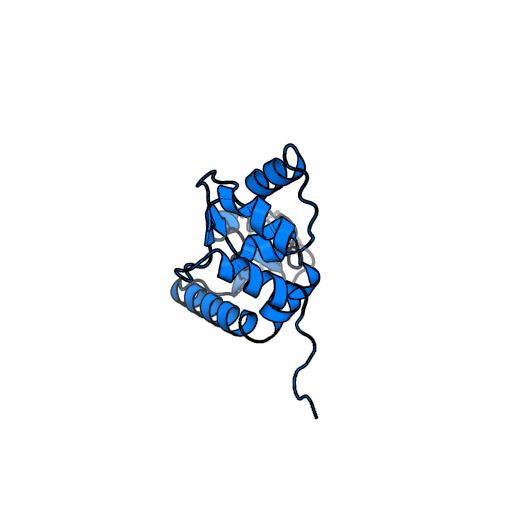2 CYS A CA 1
ATOM 1216 C C . CYS A 1 152 ? 7.095 5.175 -17.587 1.00 91.38 152 CYS A C 1
ATOM 1218 O O . CYS A 1 152 ? 6.004 5.720 -17.745 1.00 91.38 152 CYS A O 1
ATOM 1220 N N . LEU A 1 153 ? 7.199 3.861 -17.366 1.00 89.88 153 LEU A N 1
ATOM 1221 C CA . LEU A 1 153 ? 6.032 2.976 -17.352 1.00 89.88 153 LEU A CA 1
ATOM 1222 C C . LEU A 1 153 ? 5.102 3.238 -16.156 1.00 89.88 153 LEU A C 1
ATOM 1224 O O . LEU A 1 153 ? 3.886 3.104 -16.294 1.00 89.88 153 LEU A O 1
ATOM 1228 N N . GLN A 1 154 ? 5.646 3.690 -15.023 1.00 90.25 154 GLN A N 1
ATOM 1229 C CA . GLN A 1 154 ? 4.875 4.069 -13.836 1.00 90.25 154 GLN A CA 1
ATOM 1230 C C . GLN A 1 154 ? 3.905 5.231 -14.074 1.00 90.25 154 GLN A C 1
ATOM 1232 O O . GLN A 1 154 ? 2.899 5.327 -13.376 1.00 90.25 154 GLN A O 1
ATOM 1237 N N . THR A 1 155 ? 4.130 6.059 -15.102 1.00 88.81 155 THR A N 1
ATOM 1238 C CA . THR A 1 155 ? 3.161 7.098 -15.507 1.00 88.81 155 THR A CA 1
ATOM 1239 C C . THR A 1 155 ? 1.818 6.518 -15.957 1.00 88.81 155 THR A C 1
ATOM 1241 O O . THR A 1 155 ? 0.799 7.202 -15.889 1.00 88.81 155 THR A O 1
ATOM 1244 N N . LYS A 1 156 ? 1.810 5.257 -16.406 1.00 85.94 156 LYS A N 1
ATOM 1245 C CA . LYS A 1 156 ? 0.611 4.522 -16.817 1.00 85.94 156 LYS A CA 1
ATOM 1246 C C . LYS A 1 156 ? 0.227 3.424 -15.822 1.00 85.94 156 LYS A C 1
ATOM 1248 O O . LYS A 1 156 ? -0.957 3.148 -15.659 1.00 85.94 156 LYS A O 1
ATOM 1253 N N . TRP A 1 157 ? 1.209 2.813 -15.163 1.00 87.88 157 TRP A N 1
ATOM 1254 C CA . TRP A 1 157 ? 1.018 1.714 -14.216 1.00 87.88 157 TRP A CA 1
ATOM 1255 C C . TRP A 1 157 ? 1.784 1.985 -12.914 1.00 87.88 157 TRP A C 1
ATOM 1257 O O . TRP A 1 157 ? 2.927 1.550 -12.791 1.00 87.88 157 TRP A O 1
ATOM 1267 N N . PRO A 1 158 ? 1.186 2.681 -11.930 1.00 85.69 158 PRO A N 1
ATOM 1268 C CA . PRO A 1 158 ? 1.897 3.161 -10.738 1.00 85.69 158 PRO A CA 1
ATOM 1269 C C . PRO A 1 158 ? 2.666 2.076 -9.966 1.00 85.69 158 PRO A C 1
ATOM 1271 O O . PRO A 1 158 ? 3.765 2.323 -9.476 1.00 85.69 158 PRO A O 1
ATOM 1274 N N . TYR A 1 159 ? 2.120 0.857 -9.929 1.00 86.75 159 TYR A N 1
ATOM 1275 C CA . TYR A 1 159 ? 2.671 -0.297 -9.209 1.00 86.75 159 TYR A CA 1
ATOM 1276 C C . TYR A 1 159 ? 3.272 -1.350 -10.154 1.00 86.75 159 TYR A C 1
ATOM 1278 O O . TYR A 1 159 ? 3.048 -2.549 -9.980 1.00 86.75 159 TYR A O 1
ATOM 1286 N N . ILE A 1 160 ? 3.960 -0.900 -11.210 1.00 90.44 160 ILE A N 1
ATOM 1287 C CA . ILE A 1 160 ? 4.661 -1.786 -12.146 1.00 90.44 160 ILE A CA 1
ATOM 1288 C C . ILE A 1 160 ? 6.068 -2.139 -11.661 1.00 90.44 160 ILE A C 1
ATOM 1290 O O . ILE A 1 160 ? 6.860 -1.265 -11.302 1.00 90.44 160 ILE A O 1
ATOM 1294 N N . GLU A 1 161 ? 6.397 -3.422 -11.740 1.00 91.88 161 GLU A N 1
ATOM 1295 C CA . GLU A 1 161 ? 7.721 -3.973 -11.459 1.00 91.88 161 GLU A CA 1
ATOM 1296 C C . GLU A 1 161 ? 8.303 -4.630 -12.719 1.00 91.88 161 GLU A C 1
ATOM 1298 O O . GLU A 1 161 ? 7.565 -5.207 -13.522 1.00 91.88 161 GLU A O 1
ATOM 1303 N N . LEU A 1 162 ? 9.619 -4.497 -12.932 1.00 91.19 162 LEU A N 1
ATOM 1304 C CA . LEU A 1 162 ? 10.293 -4.938 -14.161 1.00 91.19 162 LEU A CA 1
ATOM 1305 C C . LEU A 1 162 ? 11.385 -5.965 -13.874 1.00 91.19 162 LEU A C 1
ATOM 1307 O O . LEU A 1 162 ? 12.434 -5.636 -13.324 1.00 91.19 162 LEU A O 1
ATOM 1311 N N . LEU A 1 163 ? 11.177 -7.189 -14.351 1.00 91.06 163 LEU A N 1
ATOM 1312 C CA . LEU A 1 163 ? 12.128 -8.290 -14.239 1.00 91.06 163 LEU A CA 1
ATOM 1313 C C . LEU A 1 163 ? 12.777 -8.544 -15.598 1.00 91.06 163 LEU A C 1
ATOM 1315 O O . LEU A 1 163 ? 12.155 -9.107 -16.498 1.00 91.06 163 LEU A O 1
ATOM 1319 N N . TRP A 1 164 ? 14.018 -8.100 -15.769 1.00 90.25 164 TRP A N 1
ATOM 1320 C CA . TRP A 1 164 ? 14.768 -8.292 -17.010 1.00 90.25 164 TRP A CA 1
ATOM 1321 C C . TRP A 1 164 ? 15.497 -9.637 -17.017 1.00 90.25 164 TRP A C 1
ATOM 1323 O O . TRP A 1 164 ? 16.047 -10.048 -16.001 1.00 90.25 164 TRP A O 1
ATOM 1333 N N . ASN A 1 165 ? 15.581 -10.288 -18.180 1.00 88.06 165 ASN A N 1
ATOM 1334 C CA . ASN A 1 165 ? 16.313 -11.555 -18.343 1.00 88.06 165 ASN A CA 1
ATOM 1335 C C . ASN A 1 165 ? 17.837 -11.353 -18.489 1.00 88.06 165 ASN A C 1
ATOM 1337 O O . ASN A 1 165 ? 18.526 -12.178 -19.083 1.00 88.06 165 ASN A O 1
ATOM 1341 N N . THR A 1 166 ? 18.357 -10.221 -18.021 1.00 82.75 166 THR A N 1
ATOM 1342 C CA . THR A 1 166 ? 19.761 -9.819 -18.135 1.00 82.75 166 THR A CA 1
ATOM 1343 C C . THR A 1 166 ? 20.213 -9.194 -16.823 1.00 82.75 166 THR A C 1
ATOM 1345 O O . THR A 1 166 ? 19.410 -8.595 -16.110 1.00 82.75 166 THR A O 1
ATOM 1348 N N . ASP A 1 167 ? 21.508 -9.284 -16.535 1.00 77.12 167 ASP A N 1
ATOM 1349 C CA . ASP A 1 167 ? 22.111 -8.755 -15.307 1.00 77.12 167 ASP A CA 1
ATOM 1350 C C . ASP A 1 167 ? 22.107 -7.220 -15.255 1.00 77.12 167 ASP A C 1
ATOM 1352 O O . ASP A 1 167 ? 22.309 -6.619 -14.200 1.00 77.12 167 ASP A O 1
ATOM 1356 N N . ARG A 1 168 ? 21.906 -6.561 -16.404 1.00 75.56 168 ARG A N 1
ATOM 1357 C CA . ARG A 1 168 ? 21.955 -5.103 -16.522 1.00 75.56 168 ARG A CA 1
ATOM 1358 C C . ARG A 1 168 ? 20.607 -4.540 -16.928 1.00 75.56 168 ARG A C 1
ATOM 1360 O O . ARG A 1 168 ? 20.100 -4.832 -18.010 1.00 75.56 168 ARG A O 1
ATOM 1367 N N . SER A 1 169 ? 20.079 -3.640 -16.108 1.00 78.56 169 SER A N 1
ATOM 1368 C CA . SER A 1 169 ? 18.879 -2.895 -16.462 1.00 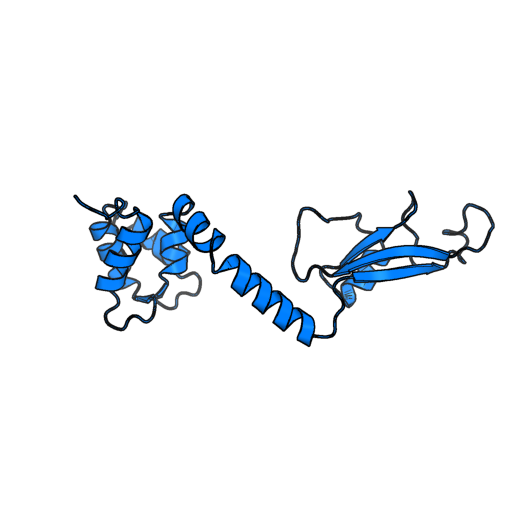78.56 169 SER A CA 1
ATOM 1369 C C . SER A 1 169 ? 19.105 -2.048 -17.730 1.00 78.56 169 SER A C 1
ATOM 1371 O O . SER A 1 169 ? 20.128 -1.361 -17.860 1.00 78.56 169 SER A O 1
ATOM 1373 N N . PRO A 1 170 ? 18.179 -2.100 -18.702 1.00 84.00 170 PRO A N 1
ATOM 1374 C CA . PRO A 1 170 ? 18.276 -1.312 -19.920 1.00 84.00 170 PRO A CA 1
ATOM 1375 C C . PRO A 1 170 ? 18.096 0.188 -19.654 1.00 84.00 170 PRO A C 1
ATOM 1377 O O . PRO A 1 170 ? 17.439 0.602 -18.697 1.00 84.00 170 PRO A O 1
ATOM 1380 N N . SER A 1 171 ? 18.670 1.020 -20.528 1.00 83.75 171 SER A N 1
ATOM 1381 C CA . SER A 1 171 ? 18.485 2.473 -20.467 1.00 83.75 171 SER A CA 1
ATOM 1382 C C . SER A 1 171 ? 17.135 2.890 -21.046 1.00 83.75 171 SER A C 1
ATOM 1384 O O . SER A 1 171 ? 16.543 2.177 -21.852 1.00 83.75 171 SER A O 1
ATOM 1386 N N . LEU A 1 172 ? 16.673 4.092 -20.708 1.00 83.31 172 LEU A N 1
ATOM 1387 C CA . LEU A 1 172 ? 15.603 4.731 -21.472 1.00 83.31 172 LEU A CA 1
ATOM 1388 C C . LEU A 1 172 ? 16.155 5.173 -22.838 1.00 83.31 172 LEU A C 1
ATOM 1390 O O . LEU A 1 172 ? 17.295 5.648 -22.906 1.00 83.31 172 LEU A O 1
ATOM 1394 N N . ASN A 1 173 ? 15.371 4.969 -23.900 1.00 77.69 173 ASN A N 1
ATOM 1395 C CA . ASN A 1 173 ? 15.699 5.437 -25.249 1.00 77.69 173 ASN A CA 1
ATOM 1396 C C . ASN A 1 173 ? 15.049 6.779 -25.564 1.00 77.69 173 ASN A C 1
ATOM 1398 O O . ASN A 1 173 ? 13.949 7.023 -25.021 1.00 77.69 173 ASN A O 1
#